Protein AF-A0A7S1H7Z7-F1 (afdb_monomer)

Structure (mmCIF, N/CA/C/O backbone):
data_AF-A0A7S1H7Z7-F1
#
_entry.id   AF-A0A7S1H7Z7-F1
#
loop_
_atom_site.group_PDB
_atom_site.id
_atom_site.type_symbol
_atom_site.label_atom_id
_atom_site.label_alt_id
_atom_site.label_comp_id
_atom_site.label_asym_id
_atom_site.label_entity_id
_atom_site.label_seq_id
_atom_site.pdbx_PDB_ins_code
_atom_site.Cartn_x
_atom_site.Cartn_y
_atom_site.Cartn_z
_atom_site.occupancy
_atom_site.B_iso_or_equiv
_atom_site.auth_seq_id
_atom_site.auth_comp_id
_atom_site.auth_asym_id
_atom_site.auth_atom_id
_atom_site.pdbx_PDB_model_num
ATOM 1 N N . GLY A 1 1 ? 23.818 18.810 51.699 1.00 40.69 1 GLY A N 1
ATOM 2 C CA . GLY A 1 1 ? 23.450 19.362 50.388 1.00 40.69 1 GLY A CA 1
ATOM 3 C C . GLY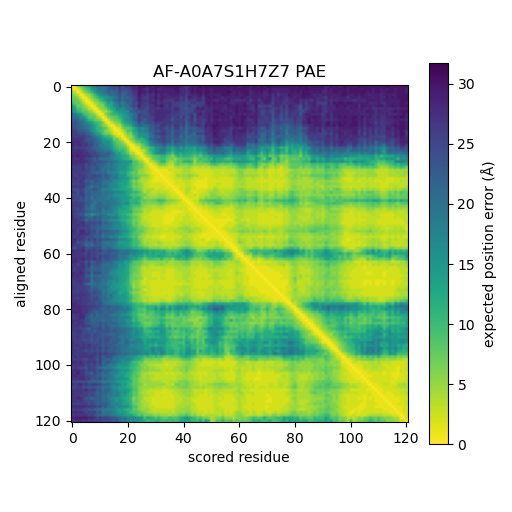 A 1 1 ? 23.061 18.201 49.518 1.00 40.69 1 GLY A C 1
ATOM 4 O O . GLY A 1 1 ? 23.911 17.359 49.271 1.00 40.69 1 GLY A O 1
ATOM 5 N N . ALA A 1 2 ? 21.778 18.089 49.201 1.00 44.16 2 ALA A N 1
ATOM 6 C CA . ALA A 1 2 ? 21.257 17.091 48.282 1.00 44.16 2 ALA A CA 1
ATOM 7 C C . ALA A 1 2 ? 21.266 17.697 46.881 1.00 44.16 2 ALA A C 1
ATOM 9 O O . ALA A 1 2 ? 20.768 18.806 46.757 1.00 44.16 2 ALA A O 1
ATOM 10 N N . GLU A 1 3 ? 21.771 16.975 45.881 1.00 45.38 3 GLU A N 1
ATOM 11 C CA . GLU A 1 3 ? 21.343 17.109 44.482 1.00 45.38 3 GLU A CA 1
ATOM 12 C C . GLU A 1 3 ? 21.330 15.701 43.884 1.00 45.38 3 GLU A C 1
ATOM 14 O O . GLU A 1 3 ? 22.342 15.161 43.439 1.00 45.38 3 GLU A O 1
ATOM 19 N N . GLY A 1 4 ? 20.171 15.054 44.022 1.00 44.38 4 GLY A N 1
ATOM 20 C CA . GLY A 1 4 ? 19.869 13.788 43.378 1.00 44.38 4 GLY A CA 1
ATOM 21 C C . GLY A 1 4 ? 19.625 14.034 41.898 1.00 44.38 4 GLY A C 1
ATOM 22 O O . GLY A 1 4 ? 18.808 14.871 41.528 1.00 44.38 4 GLY A O 1
ATOM 23 N N . THR A 1 5 ? 20.325 13.302 41.042 1.00 52.69 5 THR A N 1
ATOM 24 C CA . THR A 1 5 ? 19.960 13.212 39.634 1.00 52.69 5 THR A CA 1
ATOM 25 C C . THR A 1 5 ? 18.730 12.315 39.533 1.00 52.69 5 THR A C 1
ATOM 27 O O . THR A 1 5 ? 18.815 11.087 39.590 1.00 52.69 5 THR A O 1
ATOM 30 N N . GLU A 1 6 ? 17.555 12.933 39.421 1.00 46.78 6 GLU A N 1
ATOM 31 C CA . GLU A 1 6 ? 16.320 12.240 39.066 1.00 46.78 6 GLU A CA 1
ATOM 32 C C . GLU A 1 6 ? 16.463 11.690 37.642 1.00 46.78 6 GLU A C 1
ATOM 34 O O . GLU A 1 6 ? 16.174 12.342 36.642 1.00 46.78 6 GLU A O 1
ATOM 39 N N . THR A 1 7 ? 16.956 10.458 37.541 1.00 43.88 7 THR A N 1
ATOM 40 C CA . THR A 1 7 ? 16.764 9.658 36.337 1.00 43.88 7 THR A CA 1
ATOM 41 C C . THR A 1 7 ? 15.290 9.287 36.321 1.00 43.88 7 THR A C 1
ATOM 43 O O . THR A 1 7 ? 14.865 8.455 37.124 1.00 43.88 7 THR A O 1
ATOM 46 N N . LEU A 1 8 ? 14.509 9.892 35.423 1.00 39.19 8 LEU A N 1
ATOM 47 C CA . LEU A 1 8 ? 13.184 9.388 35.072 1.00 39.19 8 LEU A CA 1
ATOM 48 C C . LEU A 1 8 ? 13.363 7.986 34.477 1.00 39.19 8 LEU A C 1
ATOM 50 O O . LEU A 1 8 ? 13.474 7.806 33.267 1.00 39.19 8 LEU A O 1
ATOM 54 N N . ARG A 1 9 ? 13.427 6.973 35.343 1.00 44.25 9 ARG A N 1
ATOM 55 C CA . ARG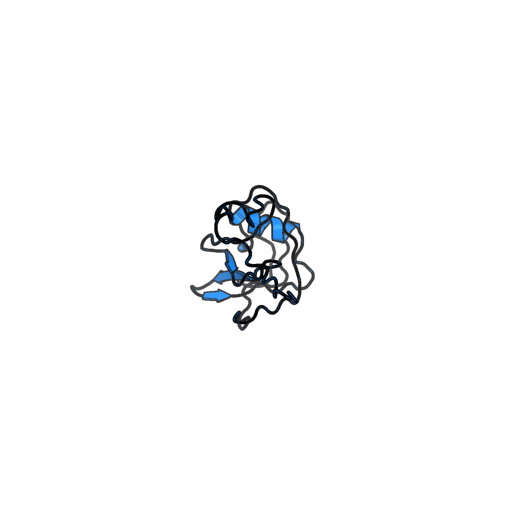 A 1 9 ? 13.160 5.598 34.949 1.00 44.25 9 ARG A CA 1
ATOM 56 C C . ARG A 1 9 ? 11.671 5.547 34.668 1.00 44.25 9 ARG A C 1
ATOM 58 O O . ARG A 1 9 ? 10.864 5.499 35.595 1.00 44.25 9 ARG A O 1
ATOM 65 N N . TYR A 1 10 ? 11.310 5.598 33.389 1.00 37.25 10 TYR A N 1
ATOM 66 C CA . TYR A 1 10 ? 9.992 5.145 32.976 1.00 37.25 10 TYR A CA 1
ATOM 67 C C . TYR A 1 10 ? 9.824 3.734 33.533 1.00 37.25 10 TYR A C 1
ATOM 69 O O . TYR A 1 10 ? 10.627 2.844 33.259 1.00 37.25 10 TYR A O 1
ATOM 77 N N . ARG A 1 11 ? 8.838 3.568 34.409 1.00 44.66 11 ARG A N 1
ATOM 78 C CA . ARG A 1 11 ? 8.517 2.287 35.017 1.00 44.66 11 ARG A CA 1
ATOM 79 C C . ARG A 1 11 ? 8.015 1.373 33.900 1.00 44.66 11 ARG A C 1
ATOM 81 O O . ARG A 1 11 ? 6.874 1.500 33.469 1.00 44.66 11 ARG A O 1
ATOM 88 N N . GLU A 1 12 ? 8.882 0.480 33.430 1.00 51.97 12 GLU A N 1
ATOM 89 C CA . GLU A 1 12 ? 8.578 -0.563 32.435 1.00 51.97 12 GLU A CA 1
ATOM 90 C C . GLU A 1 12 ? 7.437 -1.504 32.870 1.00 51.97 12 GLU A C 1
ATOM 92 O O . GLU A 1 12 ? 6.897 -2.230 32.048 1.00 51.97 12 GLU A O 1
ATOM 97 N N . GLU A 1 13 ? 7.008 -1.460 34.134 1.00 45.56 13 GLU A N 1
ATOM 98 C CA . GLU A 1 13 ? 6.062 -2.419 34.721 1.00 45.56 13 GLU A CA 1
ATOM 99 C C . GLU A 1 13 ? 4.573 -2.034 34.618 1.00 45.56 13 GLU A C 1
ATOM 101 O O . GLU A 1 13 ? 3.731 -2.735 35.168 1.00 45.56 13 GLU A O 1
ATOM 106 N N . MET A 1 14 ? 4.217 -0.928 33.953 1.00 44.28 14 MET A N 1
ATOM 107 C CA . MET A 1 14 ? 2.806 -0.541 33.720 1.00 44.28 14 MET A CA 1
ATOM 108 C C . MET A 1 14 ? 2.493 -0.270 32.242 1.00 44.28 14 MET A C 1
ATOM 110 O O . MET A 1 14 ? 1.459 0.310 31.914 1.00 44.28 14 MET A O 1
ATOM 114 N N . ARG A 1 15 ? 3.383 -0.680 31.331 1.00 44.88 15 ARG A N 1
ATOM 115 C CA . ARG A 1 15 ? 3.009 -0.841 29.928 1.00 44.88 15 ARG A CA 1
ATOM 116 C C . ARG A 1 15 ? 2.270 -2.158 29.819 1.00 44.88 15 ARG A C 1
ATOM 118 O O . ARG A 1 15 ? 2.897 -3.208 29.855 1.00 44.88 15 ARG A O 1
ATOM 125 N N . ASP A 1 16 ? 0.954 -2.075 29.699 1.00 43.06 16 ASP A N 1
ATOM 126 C CA . ASP A 1 16 ? 0.193 -3.144 29.073 1.00 43.06 16 ASP A CA 1
ATOM 127 C C . ASP A 1 16 ? 0.742 -3.306 27.636 1.00 43.06 16 ASP A C 1
ATOM 129 O O . ASP A 1 16 ? 0.605 -2.372 26.831 1.00 43.06 16 ASP A O 1
ATOM 133 N N . PRO A 1 17 ? 1.459 -4.403 27.320 1.00 46.91 17 PRO A N 1
ATOM 134 C CA . PRO A 1 17 ? 2.123 -4.578 26.028 1.00 46.91 17 PRO A CA 1
ATOM 135 C C . PRO A 1 17 ? 1.140 -4.645 24.855 1.00 46.91 17 PRO A C 1
ATOM 137 O O . PRO A 1 17 ? 1.557 -4.455 23.716 1.00 46.91 17 PRO A O 1
ATOM 140 N N . GLU A 1 18 ? -0.147 -4.861 25.133 1.00 47.69 18 GLU A N 1
ATOM 141 C CA . GLU A 1 18 ? -1.207 -4.963 24.131 1.00 47.69 18 GLU A CA 1
ATOM 142 C C . GLU A 1 18 ? -1.890 -3.609 23.847 1.00 47.69 18 GLU A C 1
ATOM 144 O O . GLU A 1 18 ? -2.644 -3.496 22.885 1.00 47.69 18 GLU A O 1
ATOM 149 N N . LEU A 1 19 ? -1.639 -2.557 24.647 1.00 47.88 19 LEU A N 1
ATOM 150 C CA . LEU A 1 19 ? -2.511 -1.367 24.672 1.00 47.88 19 LEU A CA 1
ATOM 151 C C . LEU A 1 19 ? -1.827 0.002 24.536 1.00 47.88 19 LEU A C 1
ATOM 153 O O . LEU A 1 19 ? -2.526 1.007 24.439 1.00 47.88 19 LEU A O 1
ATOM 157 N N . SER A 1 20 ? -0.492 0.108 24.489 1.00 43.75 20 SER A N 1
ATOM 158 C CA . SER A 1 20 ? 0.169 1.433 24.460 1.00 43.75 20 SER A CA 1
ATOM 159 C C . SER A 1 20 ? 0.672 1.918 23.089 1.00 43.75 20 SER A C 1
ATOM 161 O O . SER A 1 20 ? 1.450 2.871 23.040 1.00 43.75 20 SER A O 1
ATOM 163 N N . SER A 1 21 ? 0.287 1.286 21.979 1.00 48.88 21 SER A N 1
ATOM 164 C CA . SER A 1 21 ? 0.472 1.880 20.633 1.00 48.88 21 SER A CA 1
ATOM 165 C C . SER A 1 21 ? -0.465 1.336 19.554 1.00 48.88 21 SER A C 1
ATOM 167 O O . SER A 1 21 ? -0.450 1.838 18.432 1.00 48.88 21 SER A O 1
ATOM 169 N N . PHE A 1 22 ? -1.278 0.332 19.884 1.00 46.84 22 PHE A N 1
ATOM 170 C CA . PHE A 1 22 ? -2.316 -0.156 18.996 1.00 46.84 22 PHE A CA 1
ATOM 171 C C . PHE A 1 22 ? -3.502 0.797 19.109 1.00 46.84 22 PHE A C 1
ATOM 173 O O . PHE A 1 22 ? -4.345 0.669 19.990 1.00 46.84 22 PHE A O 1
ATOM 180 N N . ASP A 1 23 ? -3.502 1.820 18.264 1.00 51.38 23 ASP A N 1
ATOM 181 C CA . ASP A 1 23 ? -4.743 2.479 17.901 1.00 51.38 23 ASP A CA 1
ATOM 182 C C . ASP A 1 23 ? -5.389 1.590 16.826 1.00 51.38 23 ASP A C 1
ATOM 184 O O . ASP A 1 23 ? -4.886 1.582 15.701 1.00 51.38 23 ASP A O 1
ATOM 188 N N . PRO A 1 24 ? -6.418 0.780 17.147 1.00 46.94 24 PRO A N 1
ATOM 189 C CA . PRO A 1 24 ? -7.096 -0.064 16.162 1.00 46.94 24 PRO A CA 1
ATOM 190 C C . PRO A 1 24 ? -7.775 0.756 15.052 1.00 46.94 24 PRO A C 1
ATOM 192 O O . PRO A 1 24 ? -8.173 0.187 14.039 1.00 46.94 24 PRO A O 1
ATOM 195 N N . GLU A 1 25 ? -7.888 2.079 15.225 1.00 48.50 25 GLU A N 1
ATOM 196 C CA . GLU A 1 25 ? -8.383 3.018 14.213 1.00 48.50 25 GLU A CA 1
ATOM 197 C C . GLU A 1 25 ? -7.290 3.449 13.223 1.00 48.50 25 GLU A C 1
ATOM 199 O O . GLU A 1 25 ? -7.571 4.116 12.227 1.00 48.50 25 GLU A O 1
ATOM 204 N N . ARG A 1 26 ?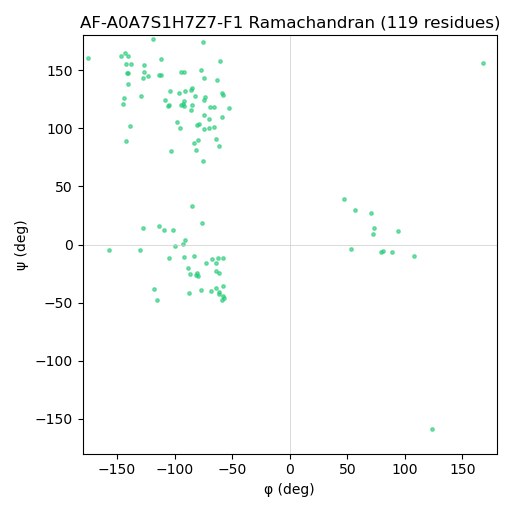 -6.027 3.109 13.500 1.00 59.31 26 ARG A N 1
ATOM 205 C CA . ARG A 1 26 ? -4.894 3.321 12.602 1.00 59.31 26 ARG A CA 1
ATOM 206 C C . ARG A 1 26 ? -4.401 1.972 12.115 1.00 59.31 26 ARG A C 1
ATOM 208 O O . ARG A 1 26 ? -4.654 0.935 12.710 1.00 59.31 26 ARG A O 1
ATOM 215 N N . CYS A 1 27 ? -3.678 2.004 11.009 1.00 69.50 27 CYS A N 1
ATOM 216 C CA . CYS A 1 27 ? -3.140 0.832 10.336 1.00 69.50 27 CYS A CA 1
ATOM 217 C C . CYS A 1 27 ? -1.632 0.723 10.642 1.00 69.50 27 CYS A C 1
ATOM 219 O O . CYS A 1 27 ? -0.811 1.221 9.866 1.00 69.50 27 CYS A O 1
ATOM 221 N N . PRO A 1 28 ? -1.237 0.187 11.820 1.00 66.62 28 PRO A N 1
ATOM 222 C CA . PRO A 1 28 ? 0.132 0.264 12.323 1.00 66.62 28 PRO A CA 1
ATOM 223 C C . PRO A 1 28 ? 1.072 -0.755 11.687 1.00 66.62 28 PRO A C 1
ATOM 225 O O . PRO A 1 28 ? 2.275 -0.530 11.677 1.00 66.62 28 PRO A O 1
ATOM 228 N N . SER A 1 29 ? 0.563 -1.899 11.230 1.00 73.31 29 SER A N 1
ATOM 229 C CA . SER A 1 29 ? 1.348 -2.995 10.662 1.00 73.31 29 SER A CA 1
ATOM 230 C C . SER A 1 29 ? 0.421 -4.094 10.141 1.00 73.31 29 SER A C 1
ATOM 232 O O . SER A 1 29 ? -0.739 -4.175 10.528 1.00 73.31 29 SER A O 1
ATOM 234 N N . GLY A 1 30 ? 0.929 -4.956 9.265 1.00 77.00 30 GLY A N 1
ATOM 235 C CA . GLY A 1 30 ? 0.188 -6.115 8.774 1.00 77.00 30 GLY A CA 1
ATOM 236 C C . GLY A 1 30 ? 0.884 -6.750 7.581 1.00 77.00 30 GLY A C 1
ATOM 237 O O . GLY A 1 30 ? 1.663 -6.089 6.895 1.00 77.00 30 GLY A O 1
ATOM 238 N N . ASP A 1 31 ? 0.622 -8.033 7.359 1.00 85.50 31 ASP A N 1
ATOM 239 C CA . ASP A 1 31 ? 1.078 -8.798 6.199 1.00 85.50 31 ASP A CA 1
ATOM 240 C C . ASP A 1 31 ? -0.024 -9.801 5.840 1.00 85.50 31 ASP A C 1
ATOM 242 O O . ASP A 1 31 ? -0.412 -10.615 6.679 1.00 85.50 31 ASP A O 1
ATOM 246 N N . ASN A 1 32 ? -0.555 -9.720 4.621 1.00 84.25 32 ASN A N 1
ATOM 247 C CA . ASN A 1 32 ? -1.563 -10.657 4.113 1.00 84.25 32 ASN A CA 1
ATOM 248 C C . ASN A 1 32 ? -1.009 -11.590 3.017 1.00 84.25 32 ASN A C 1
ATOM 250 O O . ASN A 1 32 ? -1.771 -12.251 2.315 1.00 84.25 32 ASN A O 1
ATOM 254 N N . GLY A 1 33 ? 0.314 -11.630 2.837 1.00 84.81 33 GLY A N 1
ATOM 255 C CA . GLY A 1 33 ? 0.990 -12.389 1.787 1.00 84.81 33 GLY A CA 1
ATOM 256 C C . GLY A 1 33 ? 0.970 -11.732 0.403 1.00 84.81 33 GLY A C 1
ATOM 257 O O . GLY A 1 33 ? 1.652 -12.220 -0.493 1.00 84.81 33 GLY A O 1
ATOM 258 N N . VAL A 1 34 ? 0.245 -10.625 0.224 1.00 88.00 34 VAL A N 1
ATOM 259 C CA . VAL A 1 34 ? 0.207 -9.826 -1.014 1.00 88.00 34 VAL A CA 1
ATOM 260 C C . VAL A 1 34 ? 0.779 -8.436 -0.763 1.00 88.00 34 VAL A C 1
ATOM 262 O O . VAL A 1 34 ? 1.648 -7.978 -1.497 1.00 88.00 34 VAL A O 1
ATOM 265 N N . ALA A 1 35 ? 0.340 -7.777 0.302 1.00 88.31 35 ALA A N 1
ATOM 266 C CA . ALA A 1 35 ? 0.827 -6.500 0.782 1.00 88.31 35 ALA A CA 1
ATOM 267 C C . ALA A 1 35 ? 1.305 -6.638 2.229 1.00 88.31 35 ALA A C 1
ATOM 269 O O . ALA A 1 35 ? 0.729 -7.375 3.031 1.00 88.31 35 ALA A O 1
ATOM 270 N N . ARG A 1 36 ? 2.359 -5.894 2.570 1.00 86.25 36 ARG A N 1
ATOM 271 C CA . ARG A 1 36 ? 2.850 -5.797 3.943 1.00 86.25 36 ARG A CA 1
ATOM 272 C C . ARG A 1 36 ? 3.307 -4.396 4.309 1.00 86.25 36 ARG A C 1
ATOM 274 O O . ARG A 1 36 ? 3.888 -3.682 3.488 1.00 86.25 36 ARG A O 1
ATOM 281 N N . LEU A 1 37 ? 3.132 -4.059 5.578 1.00 83.38 37 LEU A N 1
ATOM 282 C CA . LEU A 1 37 ? 3.671 -2.869 6.224 1.00 83.38 37 LEU A CA 1
ATOM 283 C C . LEU A 1 37 ? 4.847 -3.275 7.117 1.00 83.38 37 LEU A C 1
ATOM 285 O O . LEU A 1 37 ? 4.701 -4.084 8.030 1.00 83.38 37 LEU A O 1
ATOM 289 N N . SER A 1 38 ? 6.033 -2.732 6.841 1.00 79.81 38 SER A N 1
ATOM 290 C CA . SER A 1 38 ? 7.278 -3.105 7.530 1.00 79.81 38 SER A CA 1
ATOM 291 C C . SER A 1 38 ? 8.178 -1.901 7.821 1.00 79.81 38 SER A C 1
ATOM 293 O O . SER A 1 38 ? 8.014 -0.835 7.234 1.00 79.81 38 SER A O 1
ATOM 295 N N . GLY A 1 39 ? 9.141 -2.056 8.737 1.00 75.81 39 GLY A N 1
ATOM 296 C CA . GLY A 1 39 ? 10.123 -1.007 9.047 1.00 75.81 39 GLY A CA 1
ATOM 297 C C . GLY A 1 39 ? 9.557 0.212 9.784 1.00 75.81 39 GLY A C 1
ATOM 298 O O . GLY A 1 39 ? 10.093 1.300 9.632 1.00 75.81 39 GLY A O 1
ATOM 299 N N . CYS A 1 40 ? 8.481 0.044 10.553 1.00 76.38 40 CYS A N 1
ATOM 300 C CA . CYS A 1 40 ? 7.761 1.144 11.189 1.00 76.38 40 CYS A CA 1
ATOM 301 C C . CYS A 1 40 ? 8.599 1.931 12.219 1.00 76.38 40 CYS A C 1
ATOM 303 O O . CYS A 1 40 ? 9.326 1.328 13.007 1.00 76.38 40 CYS A O 1
ATOM 305 N N . ASP A 1 41 ? 8.450 3.260 12.273 1.00 71.38 41 ASP A N 1
ATOM 306 C CA . ASP A 1 41 ? 9.164 4.150 13.217 1.00 71.38 41 ASP A CA 1
ATOM 307 C C . ASP A 1 41 ? 8.246 4.837 14.252 1.00 71.38 41 ASP A C 1
ATOM 309 O O . ASP A 1 41 ? 8.623 5.820 14.895 1.00 71.38 41 ASP A O 1
ATOM 313 N N . GLY A 1 42 ? 7.022 4.323 14.409 1.00 67.06 42 GLY A N 1
ATOM 314 C CA . GLY A 1 42 ? 5.974 4.905 15.251 1.00 67.06 42 GLY A CA 1
ATOM 315 C C . GLY A 1 42 ? 5.209 6.060 14.595 1.00 67.06 42 GLY A C 1
ATOM 316 O O . GLY A 1 42 ? 4.231 6.530 15.173 1.00 67.06 42 GLY A O 1
ATOM 317 N N . LYS A 1 43 ? 5.617 6.510 13.398 1.00 67.19 43 LYS A N 1
ATOM 318 C CA . LYS A 1 43 ? 4.894 7.511 12.595 1.00 67.19 43 LYS A CA 1
ATOM 319 C C . LYS A 1 43 ? 4.442 6.965 11.248 1.00 67.19 43 LYS A C 1
ATOM 321 O O . LYS A 1 43 ? 3.359 7.317 10.797 1.00 67.19 43 LYS A O 1
ATOM 326 N N . ALA A 1 44 ? 5.264 6.140 10.609 1.00 72.69 44 ALA A N 1
ATOM 327 C CA . ALA A 1 44 ? 4.957 5.544 9.317 1.00 72.69 44 ALA A CA 1
ATOM 328 C C . ALA A 1 44 ? 5.559 4.143 9.197 1.00 72.69 44 ALA A C 1
ATOM 330 O O . ALA A 1 44 ? 6.494 3.794 9.916 1.00 72.69 44 ALA A O 1
ATOM 331 N N . CYS A 1 45 ? 5.045 3.372 8.242 1.00 78.69 45 CYS A N 1
ATOM 332 C CA 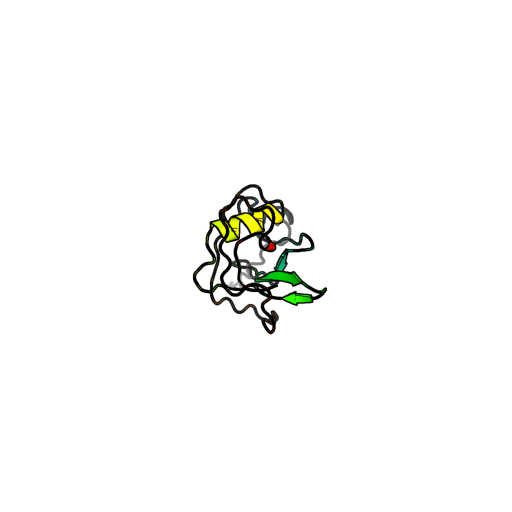. CYS A 1 45 ? 5.570 2.074 7.834 1.00 78.69 45 CYS A CA 1
ATOM 333 C C . CYS A 1 45 ? 5.810 2.061 6.325 1.00 78.69 45 CYS A C 1
ATOM 335 O O . CYS A 1 45 ? 5.151 2.781 5.574 1.00 78.69 45 CYS A O 1
ATOM 337 N N . VAL A 1 46 ? 6.726 1.212 5.864 1.00 81.56 46 VAL A N 1
ATOM 338 C CA . VAL A 1 46 ? 6.928 0.978 4.434 1.00 81.56 46 VAL A CA 1
ATOM 339 C C . VAL A 1 46 ? 5.948 -0.067 3.933 1.00 81.56 46 VAL A C 1
ATOM 341 O O . VAL A 1 46 ? 6.007 -1.229 4.339 1.00 81.56 46 VAL A O 1
ATOM 344 N N . LEU A 1 47 ? 5.123 0.349 2.978 1.00 84.69 47 LEU A N 1
ATOM 345 C CA . LEU A 1 47 ? 4.309 -0.535 2.160 1.00 84.69 47 LEU A CA 1
ATOM 346 C C . LEU A 1 47 ? 5.168 -1.258 1.119 1.00 84.69 47 LEU A C 1
ATOM 348 O O . LEU A 1 47 ? 5.867 -0.633 0.318 1.00 84.69 47 LEU A O 1
ATOM 352 N N . SER A 1 48 ? 5.097 -2.585 1.132 1.00 86.75 48 SER A N 1
ATOM 353 C CA . SER A 1 48 ? 5.663 -3.459 0.106 1.00 86.75 48 SER A CA 1
ATOM 354 C C . SER A 1 48 ? 4.597 -4.410 -0.424 1.00 86.75 48 SER A C 1
ATOM 356 O O . SER A 1 48 ? 3.725 -4.836 0.325 1.00 86.75 48 SER A O 1
ATOM 358 N N . VAL A 1 49 ? 4.708 -4.773 -1.695 1.00 88.69 49 VAL A N 1
ATOM 359 C CA . VAL A 1 49 ? 3.866 -5.759 -2.379 1.00 88.69 49 VAL A CA 1
ATOM 360 C C . VAL A 1 49 ? 4.723 -6.973 -2.741 1.00 88.69 49 VAL A C 1
ATOM 362 O O . VAL A 1 49 ? 5.923 -6.829 -3.000 1.00 88.69 49 VAL A O 1
ATOM 365 N N . LEU A 1 50 ? 4.144 -8.168 -2.702 1.00 87.56 50 LEU A N 1
ATOM 366 C CA . LEU A 1 50 ? 4.773 -9.406 -3.139 1.00 87.56 50 LEU A CA 1
ATOM 367 C C . LEU A 1 50 ? 4.408 -9.660 -4.602 1.00 87.56 50 LEU A C 1
ATOM 369 O O . LEU A 1 50 ? 3.239 -9.816 -4.936 1.00 87.56 50 LEU A O 1
ATOM 373 N N . HIS A 1 51 ? 5.419 -9.753 -5.457 1.00 88.44 51 HIS A N 1
ATOM 374 C CA . HIS A 1 51 ? 5.265 -10.157 -6.851 1.00 88.44 51 HIS A CA 1
ATOM 375 C C . HIS A 1 51 ? 6.447 -11.055 -7.235 1.00 88.44 51 HIS A C 1
ATOM 377 O O . HIS A 1 51 ? 7.577 -10.810 -6.802 1.00 88.44 51 HIS A O 1
ATOM 383 N N . ASP A 1 52 ? 6.195 -12.137 -7.978 1.00 88.62 52 ASP A N 1
ATOM 384 C CA . ASP A 1 52 ? 7.210 -13.130 -8.375 1.00 88.62 52 ASP A CA 1
ATOM 385 C C . ASP A 1 52 ? 8.117 -13.608 -7.218 1.00 88.62 52 ASP A C 1
ATOM 387 O O . ASP A 1 52 ? 9.335 -13.765 -7.351 1.00 88.62 52 ASP A O 1
ATOM 391 N N . GLY A 1 53 ? 7.534 -13.804 -6.031 1.00 87.12 53 GLY A N 1
ATOM 392 C CA . GLY A 1 53 ? 8.246 -14.290 -4.843 1.00 87.12 53 GLY A CA 1
ATOM 393 C C . GLY A 1 53 ? 9.194 -13.278 -4.187 1.00 87.12 53 GLY A C 1
ATOM 394 O O . GLY A 1 53 ? 9.935 -13.648 -3.277 1.00 87.12 53 GLY A O 1
ATOM 395 N N . HIS A 1 54 ? 9.177 -12.010 -4.607 1.00 87.25 54 HIS A N 1
ATOM 396 C CA . HIS A 1 54 ? 10.036 -10.965 -4.057 1.00 87.25 54 HIS A CA 1
ATOM 397 C C . HIS A 1 54 ? 9.224 -9.741 -3.622 1.00 87.25 54 HIS A C 1
ATOM 399 O O . HIS A 1 54 ? 8.262 -9.331 -4.269 1.00 87.25 54 HIS A O 1
ATOM 405 N N . TRP A 1 55 ? 9.640 -9.119 -2.521 1.00 86.00 55 TRP A N 1
ATOM 406 C CA . TRP A 1 55 ? 9.010 -7.903 -2.012 1.00 86.00 55 TRP A CA 1
ATOM 407 C C . TRP A 1 55 ? 9.571 -6.663 -2.703 1.00 86.00 55 TRP A C 1
ATOM 409 O O . TRP A 1 55 ? 10.787 -6.508 -2.825 1.00 86.00 55 TRP A O 1
ATOM 419 N N . GLY A 1 56 ? 8.682 -5.767 -3.109 1.00 85.88 56 GLY A N 1
ATOM 420 C CA . GLY A 1 56 ? 9.025 -4.502 -3.750 1.00 85.88 56 GLY A CA 1
ATOM 421 C C . GLY A 1 56 ? 8.095 -3.390 -3.295 1.00 85.88 56 GLY A C 1
ATOM 422 O O . GLY A 1 56 ? 6.985 -3.636 -2.836 1.00 85.88 56 GLY A O 1
ATOM 423 N N . GLY A 1 57 ? 8.573 -2.154 -3.374 1.00 84.75 57 GLY A N 1
ATOM 424 C CA . GLY A 1 57 ? 7.820 -0.988 -2.926 1.00 84.75 57 GLY A CA 1
ATOM 425 C C . GLY A 1 57 ? 6.704 -0.582 -3.887 1.00 84.75 57 GLY A C 1
ATOM 426 O O . GLY A 1 57 ? 6.594 -1.078 -5.010 1.00 84.75 57 GLY A O 1
ATOM 427 N N . VAL A 1 58 ? 5.924 0.400 -3.451 1.00 82.25 58 VAL A N 1
ATOM 428 C CA . VAL A 1 58 ? 4.948 1.108 -4.283 1.00 82.25 58 VAL A CA 1
ATOM 429 C C . VAL A 1 58 ? 5.462 2.523 -4.542 1.00 82.25 58 VAL A C 1
ATOM 431 O O . VAL A 1 58 ? 5.771 3.261 -3.605 1.00 82.25 58 VAL A O 1
ATOM 434 N N . CYS A 1 59 ? 5.581 2.912 -5.809 1.00 76.94 59 CYS A N 1
ATOM 435 C CA . CYS A 1 59 ? 5.946 4.265 -6.204 1.00 76.94 59 CYS A CA 1
ATOM 436 C C . CYS A 1 59 ? 4.694 5.151 -6.253 1.00 76.94 59 CYS A C 1
ATOM 438 O O . CYS A 1 59 ? 3.785 4.946 -7.061 1.00 76.94 59 CYS A O 1
ATOM 440 N N . GLY A 1 60 ? 4.644 6.156 -5.381 1.00 64.25 60 GLY A N 1
ATOM 441 C CA . GLY A 1 60 ? 3.573 7.147 -5.369 1.00 64.25 60 GLY A CA 1
ATOM 442 C C . GLY A 1 60 ? 3.807 8.240 -6.408 1.00 64.25 60 GLY A C 1
ATOM 443 O O . GLY A 1 60 ? 4.266 9.322 -6.051 1.00 64.25 60 GLY A O 1
ATOM 444 N N . GLU A 1 61 ? 3.473 7.989 -7.674 1.00 63.03 61 GLU A N 1
ATOM 445 C CA . GLU A 1 61 ? 3.422 9.029 -8.716 1.00 63.03 61 GLU A CA 1
ATOM 446 C C . GLU A 1 61 ? 2.167 9.895 -8.534 1.00 63.03 61 GLU A C 1
ATOM 448 O O . GLU A 1 61 ? 1.187 9.741 -9.254 1.00 63.03 61 GLU A O 1
ATOM 453 N N . ASP A 1 62 ? 2.157 10.737 -7.498 1.00 67.19 62 ASP A N 1
ATOM 454 C CA . ASP A 1 62 ? 1.102 11.703 -7.132 1.00 67.19 62 ASP A CA 1
ATOM 455 C C . ASP A 1 62 ? -0.341 11.195 -6.984 1.00 67.19 62 ASP A C 1
ATOM 457 O O . ASP A 1 62 ? -1.213 11.941 -6.550 1.00 67.19 62 ASP A O 1
ATOM 461 N N . SER A 1 63 ? -0.589 9.924 -7.266 1.00 74.00 63 SER A N 1
ATOM 462 C CA . SER A 1 63 ? -1.914 9.339 -7.396 1.00 74.00 63 SER A CA 1
ATOM 463 C C . SER A 1 63 ? -2.329 8.484 -6.207 1.00 74.00 63 SER A C 1
ATOM 465 O O . SER A 1 63 ? -3.496 8.113 -6.112 1.00 74.00 63 SER A O 1
ATOM 467 N N . PHE A 1 64 ? -1.384 8.171 -5.316 1.00 81.62 64 PHE A N 1
ATOM 468 C CA . PHE A 1 64 ? -1.666 7.444 -4.087 1.00 81.62 64 PHE A CA 1
ATOM 469 C C . PHE A 1 64 ? -2.478 8.347 -3.153 1.00 81.62 64 PHE A C 1
ATOM 471 O O . PHE A 1 64 ? -2.012 9.421 -2.766 1.00 81.62 64 PHE A O 1
ATOM 478 N N . SER A 1 65 ? -3.695 7.917 -2.830 1.00 81.44 65 SER A N 1
ATOM 479 C CA . SER A 1 65 ? -4.689 8.684 -2.077 1.00 81.44 65 SER A CA 1
ATOM 480 C C . SER A 1 65 ? -5.070 7.985 -0.769 1.00 81.44 65 SER A C 1
ATOM 482 O O . SER A 1 65 ? -4.625 6.870 -0.496 1.00 81.44 65 SER A O 1
ATOM 484 N N . GLU A 1 66 ? -5.929 8.629 0.025 1.00 82.12 66 GLU A N 1
ATOM 485 C CA . GLU A 1 66 ? -6.561 8.012 1.200 1.00 82.12 66 GLU A CA 1
ATOM 486 C C . GLU A 1 66 ? -7.358 6.756 0.819 1.00 82.12 66 GLU A C 1
ATOM 488 O O . GLU A 1 66 ? -7.291 5.766 1.532 1.00 82.12 66 GLU A O 1
ATOM 493 N N . ALA A 1 67 ? -8.005 6.730 -0.354 1.00 85.81 67 ALA A N 1
ATOM 494 C CA . ALA A 1 67 ? -8.674 5.526 -0.854 1.00 85.81 67 ALA A CA 1
ATOM 495 C C . ALA A 1 67 ? -7.680 4.372 -1.066 1.00 85.81 67 ALA A C 1
ATOM 497 O O . ALA A 1 67 ? -7.939 3.246 -0.652 1.00 85.81 67 ALA A O 1
ATOM 498 N N . SER A 1 68 ? -6.503 4.655 -1.640 1.00 85.88 68 SER A N 1
ATOM 499 C CA . SER A 1 68 ? -5.447 3.644 -1.785 1.00 85.88 68 SER A CA 1
ATOM 500 C C . SER A 1 68 ? -4.918 3.149 -0.442 1.00 85.88 68 SER A C 1
ATOM 502 O O . SER A 1 68 ? -4.612 1.969 -0.292 1.00 85.88 68 SER A O 1
ATOM 504 N N . ALA A 1 69 ? -4.811 4.043 0.538 1.00 84.06 69 ALA A N 1
ATOM 505 C CA . ALA A 1 69 ? -4.404 3.688 1.888 1.00 84.06 69 ALA A CA 1
ATOM 506 C C . ALA A 1 69 ? -5.482 2.843 2.597 1.00 84.06 69 ALA A C 1
ATOM 508 O O . ALA A 1 69 ? -5.157 1.853 3.248 1.00 84.06 69 ALA A O 1
ATOM 509 N N . GLY A 1 70 ? -6.757 3.183 2.400 1.00 85.00 70 GLY A N 1
ATOM 510 C CA . GLY A 1 70 ? -7.912 2.438 2.889 1.00 85.00 70 GLY A CA 1
ATOM 511 C C . GLY A 1 70 ? -7.942 1.006 2.366 1.00 85.00 70 GLY A C 1
ATOM 512 O O . GLY A 1 70 ? -8.051 0.091 3.172 1.00 85.00 70 GLY A O 1
ATOM 513 N N . VAL A 1 71 ? -7.740 0.799 1.059 1.00 88.69 71 VAL A N 1
ATOM 514 C CA . VAL A 1 71 ? -7.656 -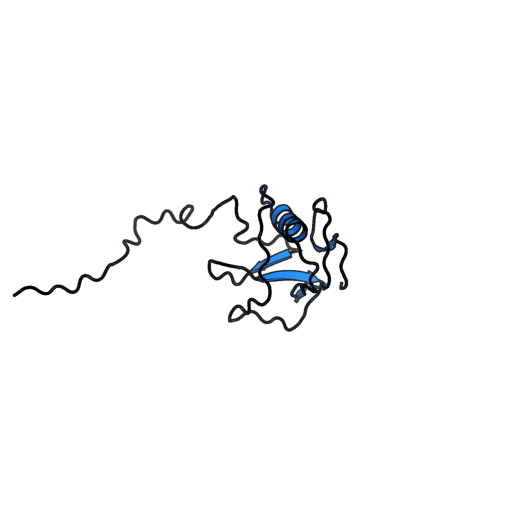0.547 0.458 1.00 88.69 71 VAL A CA 1
ATOM 515 C C . VAL A 1 71 ? -6.543 -1.381 1.092 1.00 88.69 71 VAL A C 1
ATOM 517 O O . VAL A 1 71 ? -6.765 -2.534 1.440 1.00 88.69 71 VAL A O 1
ATOM 520 N N . VAL A 1 72 ? -5.352 -0.808 1.305 1.00 86.94 72 VAL A N 1
ATOM 521 C CA . VAL A 1 72 ? -4.241 -1.521 1.967 1.00 86.94 72 VAL A CA 1
ATOM 522 C C . VAL A 1 72 ? -4.612 -1.937 3.387 1.00 86.94 72 VAL A C 1
ATOM 524 O O . VAL A 1 72 ? -4.271 -3.028 3.829 1.00 86.94 72 VAL A O 1
ATOM 527 N N . CYS A 1 73 ? -5.292 -1.075 4.131 1.00 83.62 73 CYS A N 1
ATOM 528 C CA . CYS A 1 73 ? -5.629 -1.367 5.518 1.00 83.62 73 CYS A CA 1
ATOM 529 C C . CYS A 1 73 ? -6.807 -2.337 5.624 1.00 83.62 73 CYS A C 1
ATOM 531 O O . CYS A 1 73 ? -6.736 -3.290 6.400 1.00 83.62 73 CYS A O 1
ATOM 533 N N . GLY A 1 74 ? -7.811 -2.197 4.760 1.00 83.81 74 GLY A N 1
ATOM 534 C CA . GLY A 1 74 ? -8.878 -3.179 4.591 1.00 83.81 74 GLY A CA 1
ATOM 535 C C . GLY A 1 74 ? -8.326 -4.559 4.237 1.00 83.81 74 GLY A C 1
ATOM 536 O O . GLY A 1 74 ? -8.656 -5.545 4.895 1.00 83.81 74 GLY A O 1
ATOM 537 N N . SER A 1 75 ? -7.380 -4.627 3.294 1.00 86.12 75 SER A N 1
ATOM 538 C CA . SER A 1 75 ? -6.756 -5.886 2.872 1.00 86.12 75 SER A CA 1
ATOM 539 C C . SER A 1 75 ? -5.954 -6.573 3.982 1.00 86.12 75 SER A C 1
ATOM 541 O O . SER A 1 75 ? -5.710 -7.779 3.916 1.00 86.12 75 SER A O 1
ATOM 543 N N . LEU A 1 76 ? -5.511 -5.812 4.986 1.00 82.25 76 LEU A N 1
ATOM 544 C CA . LEU A 1 76 ? -4.799 -6.293 6.172 1.00 82.25 76 LEU A CA 1
ATOM 545 C C . LEU A 1 76 ? -5.738 -6.600 7.357 1.00 82.25 76 LEU A C 1
ATOM 547 O O . LEU A 1 76 ? -5.263 -7.037 8.403 1.00 82.25 76 LEU A O 1
ATOM 551 N N . GLY A 1 77 ? -7.052 -6.419 7.191 1.00 78.88 77 GLY A N 1
ATOM 552 C CA . GLY A 1 77 ? -8.073 -6.740 8.192 1.00 78.88 77 GLY A CA 1
ATOM 553 C C . GLY A 1 77 ? -8.492 -5.574 9.092 1.00 78.88 77 GLY A C 1
ATOM 554 O O . GLY A 1 77 ? -9.182 -5.804 10.085 1.00 78.88 77 GLY A O 1
ATOM 555 N N . PHE A 1 78 ? -8.101 -4.338 8.771 1.00 76.00 78 PHE A N 1
ATOM 556 C CA . PHE A 1 78 ? -8.524 -3.147 9.511 1.00 76.00 78 PHE A CA 1
ATOM 557 C C . PHE A 1 78 ? -9.870 -2.631 8.984 1.00 76.00 78 PHE A C 1
ATOM 559 O O . PHE A 1 78 ? -10.072 -2.512 7.779 1.00 76.00 78 PHE A O 1
ATOM 566 N N . THR A 1 79 ? -10.803 -2.322 9.889 1.00 64.06 79 THR A N 1
ATOM 567 C CA . THR A 1 79 ? -12.176 -1.908 9.540 1.00 64.06 79 THR A CA 1
ATOM 568 C C . THR A 1 79 ? -12.317 -0.410 9.273 1.00 64.06 79 THR A C 1
ATOM 570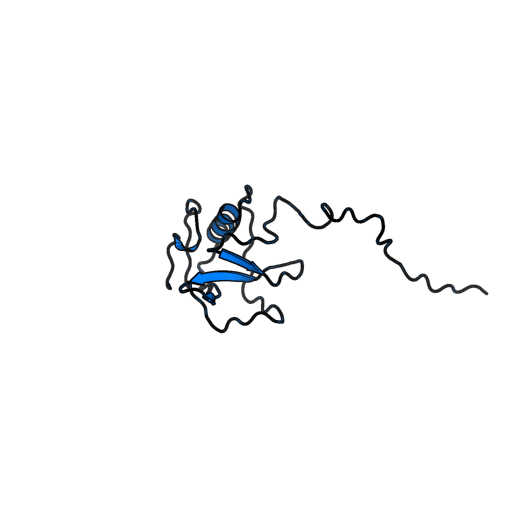 O O . THR A 1 79 ? -13.215 0.004 8.540 1.00 64.06 79 THR A O 1
ATOM 573 N N . GLU A 1 80 ? -11.429 0.407 9.842 1.00 59.62 80 GLU A N 1
ATOM 574 C CA . GLU A 1 80 ? -11.386 1.848 9.598 1.00 59.62 80 GLU A CA 1
ATOM 575 C C . GLU A 1 80 ? -10.425 2.140 8.438 1.00 59.62 80 GLU A C 1
ATOM 577 O O . GLU A 1 80 ? -9.225 1.885 8.516 1.00 59.62 80 GLU A O 1
ATOM 582 N N . HIS A 1 81 ? -10.936 2.738 7.361 1.00 59.22 81 HIS A N 1
ATOM 583 C CA . HIS A 1 81 ? -10.156 3.114 6.171 1.00 59.22 81 HIS A CA 1
ATOM 584 C C . HIS A 1 81 ? -9.294 4.373 6.400 1.00 59.22 81 HIS A C 1
ATOM 586 O O . HIS A 1 81 ? -8.868 5.030 5.450 1.00 59.22 81 HIS A O 1
ATOM 592 N N . ARG A 1 82 ? -9.046 4.750 7.662 1.00 60.94 82 ARG A N 1
ATOM 593 C CA . ARG A 1 82 ? -8.262 5.934 8.021 1.00 60.94 82 ARG A CA 1
ATOM 594 C C . ARG A 1 82 ? -6.784 5.600 7.982 1.00 60.94 82 ARG A C 1
ATOM 59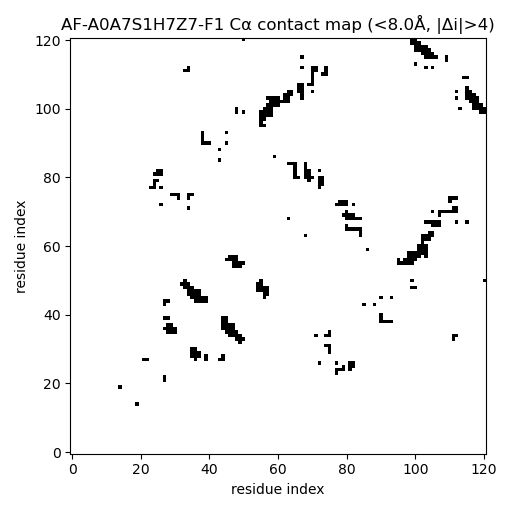6 O O . ARG A 1 82 ? -6.164 5.247 8.984 1.00 60.94 82 ARG A O 1
ATOM 603 N N . ALA A 1 83 ? -6.210 5.741 6.800 1.00 64.88 83 ALA A N 1
ATOM 604 C CA . ALA A 1 83 ? -4.781 5.625 6.608 1.00 64.88 83 ALA A CA 1
ATOM 605 C C . ALA A 1 83 ? -4.258 6.841 5.846 1.00 64.88 83 ALA A C 1
ATOM 607 O O . ALA A 1 83 ? -4.756 7.214 4.787 1.00 64.88 83 ALA A O 1
ATOM 608 N N . GLU A 1 84 ? -3.229 7.470 6.406 1.00 64.50 84 GLU A N 1
ATOM 609 C CA . GLU A 1 84 ? -2.544 8.584 5.766 1.00 64.50 84 GLU A CA 1
ATOM 610 C C . GLU A 1 84 ? -1.311 8.065 5.030 1.00 64.50 84 GLU A C 1
ATOM 612 O O . GLU A 1 84 ? -0.483 7.335 5.580 1.00 64.50 84 GLU A O 1
ATOM 617 N N . PHE A 1 85 ? -1.172 8.464 3.769 1.00 67.75 85 PHE A N 1
ATOM 618 C CA . PHE A 1 85 ? 0.009 8.152 2.982 1.00 67.75 85 PHE A CA 1
ATOM 619 C C . PHE A 1 85 ? 1.048 9.265 3.104 1.00 67.75 85 PHE A C 1
ATOM 621 O O . PHE A 1 85 ? 0.791 10.420 2.758 1.00 67.75 85 PHE A O 1
ATOM 628 N N . VAL A 1 86 ? 2.258 8.902 3.530 1.00 63.84 86 VAL A N 1
ATOM 629 C CA . VAL A 1 86 ? 3.386 9.832 3.625 1.00 63.84 86 VAL A CA 1
ATOM 630 C C . VAL A 1 86 ? 4.370 9.566 2.488 1.00 63.84 86 VAL A C 1
ATOM 632 O O . VAL A 1 86 ? 4.952 8.487 2.378 1.00 63.84 86 VAL A O 1
ATOM 635 N N . LYS A 1 87 ? 4.588 10.575 1.636 1.00 62.75 87 LYS A N 1
ATOM 636 C CA . LYS A 1 87 ? 5.594 10.530 0.564 1.00 62.75 87 LYS A CA 1
ATOM 637 C C . LYS A 1 87 ? 7.004 10.746 1.115 1.00 62.75 87 LYS A C 1
ATOM 639 O O . LYS A 1 87 ? 7.207 11.503 2.059 1.00 62.75 87 LYS A O 1
ATOM 644 N N . GLY A 1 88 ? 7.996 10.147 0.454 1.00 56.69 88 GLY A N 1
ATOM 645 C CA . GLY A 1 88 ? 9.411 10.482 0.661 1.00 56.69 88 GLY A CA 1
ATOM 646 C C . GLY A 1 88 ? 10.018 9.989 1.976 1.00 56.69 88 GLY A C 1
ATOM 647 O O . GLY A 1 88 ? 11.108 10.428 2.338 1.00 56.69 88 GLY A O 1
ATOM 648 N N . VAL A 1 89 ? 9.350 9.077 2.687 1.00 58.66 89 VAL A N 1
ATOM 649 C CA . VAL A 1 89 ? 9.911 8.473 3.897 1.00 58.66 89 VAL A CA 1
ATOM 650 C C . VAL A 1 89 ? 10.989 7.468 3.495 1.00 58.66 89 VAL A C 1
ATOM 652 O O . VAL A 1 89 ? 10.699 6.425 2.916 1.00 58.66 89 VAL A O 1
ATOM 655 N N . GLN A 1 90 ? 12.245 7.781 3.810 1.00 57.62 90 GLN A N 1
ATOM 656 C CA . GLN A 1 90 ? 13.340 6.815 3.768 1.00 57.62 90 GLN A CA 1
ATOM 657 C C . GLN A 1 90 ? 13.543 6.240 5.166 1.00 57.62 90 GLN A C 1
ATOM 659 O O . GLN A 1 90 ? 14.157 6.871 6.029 1.00 57.62 90 GLN A O 1
ATOM 664 N N . LEU A 1 91 ? 13.024 5.036 5.395 1.00 60.94 91 LEU A N 1
ATOM 665 C CA . LEU A 1 91 ? 13.248 4.321 6.647 1.00 60.94 91 LEU A CA 1
ATOM 666 C C . LEU A 1 91 ? 14.606 3.609 6.592 1.00 60.94 91 LEU A C 1
ATOM 668 O O . LEU A 1 91 ? 14.926 2.896 5.638 1.00 60.94 91 LEU A O 1
ATOM 672 N N . LYS A 1 92 ? 15.444 3.833 7.613 1.00 54.91 92 LYS A N 1
ATOM 673 C CA . LYS A 1 92 ? 16.778 3.218 7.702 1.00 54.91 92 LYS A CA 1
ATOM 674 C C . LYS A 1 92 ? 16.648 1.693 7.678 1.00 54.91 92 LYS A C 1
ATOM 676 O O . LYS A 1 92 ? 15.911 1.124 8.472 1.00 54.91 92 LYS A O 1
ATOM 681 N N . GLY A 1 93 ? 17.400 1.038 6.794 1.00 56.62 93 GLY A N 1
ATOM 682 C CA . GLY A 1 93 ? 17.376 -0.421 6.635 1.00 56.62 93 GLY A CA 1
ATOM 683 C C . GLY A 1 93 ? 16.335 -0.939 5.638 1.00 56.62 93 GLY A C 1
ATOM 684 O O . GLY A 1 93 ? 16.371 -2.121 5.307 1.00 56.62 93 GLY A O 1
ATOM 685 N N . VAL A 1 94 ? 15.467 -0.076 5.096 1.00 59.19 94 VAL A N 1
ATOM 686 C CA . VAL A 1 94 ? 14.550 -0.438 4.011 1.00 59.19 94 VAL A CA 1
ATOM 687 C C . VAL A 1 94 ? 15.184 -0.077 2.670 1.00 59.19 94 VAL A C 1
ATOM 689 O O . VAL A 1 94 ? 15.547 1.063 2.393 1.00 59.19 94 VAL A O 1
ATOM 692 N N . SER A 1 95 ? 15.356 -1.095 1.837 1.00 54.19 95 SER A N 1
ATOM 693 C CA . SER A 1 95 ? 15.957 -0.992 0.514 1.00 54.19 95 SER A CA 1
ATOM 694 C C . SER A 1 95 ? 14.871 -0.899 -0.560 1.00 54.19 95 SER A C 1
ATOM 696 O O . SER A 1 95 ? 14.251 -1.904 -0.892 1.00 54.19 95 SER A O 1
ATOM 698 N N . HIS A 1 96 ? 14.659 0.285 -1.137 1.00 60.28 96 HIS A N 1
ATOM 699 C CA . HIS A 1 96 ? 13.668 0.524 -2.201 1.00 60.28 96 HIS A CA 1
ATOM 700 C C . HIS A 1 96 ? 14.201 0.204 -3.609 1.00 60.28 96 HIS A C 1
ATOM 702 O O . HIS A 1 96 ? 13.846 0.867 -4.579 1.00 60.28 96 HIS A O 1
ATOM 708 N N . HIS A 1 97 ? 15.077 -0.795 -3.749 1.00 58.66 97 HIS A N 1
ATOM 709 C CA . HIS A 1 97 ? 15.777 -1.054 -5.020 1.00 58.66 97 HIS A CA 1
ATOM 710 C C . HIS A 1 97 ? 14.847 -1.542 -6.140 1.00 58.66 97 HIS A C 1
ATOM 712 O O . HIS A 1 97 ? 15.248 -1.581 -7.300 1.00 58.66 97 HIS A O 1
ATOM 718 N N . ARG A 1 98 ? 13.611 -1.922 -5.798 1.00 72.62 98 ARG A N 1
ATOM 719 C CA . ARG A 1 98 ? 12.585 -2.374 -6.733 1.00 72.62 98 ARG A CA 1
ATOM 720 C C . ARG A 1 98 ? 11.209 -1.903 -6.275 1.00 72.62 98 ARG A C 1
ATOM 722 O O . ARG A 1 98 ? 10.806 -2.191 -5.149 1.00 72.62 98 ARG A O 1
ATOM 729 N N . SER A 1 99 ? 10.490 -1.219 -7.156 1.00 78.50 99 SER A N 1
ATOM 730 C CA . SER A 1 99 ? 9.056 -0.956 -7.021 1.00 78.50 99 SER A CA 1
ATOM 731 C C . SER A 1 99 ? 8.275 -1.870 -7.957 1.00 78.50 99 SER A C 1
ATOM 733 O O . SER A 1 99 ? 8.631 -1.969 -9.131 1.00 78.50 99 SER A O 1
ATOM 735 N N . TRP A 1 100 ? 7.234 -2.522 -7.441 1.00 88.06 100 TRP A N 1
ATOM 736 C CA . TRP A 1 100 ? 6.341 -3.358 -8.249 1.00 88.06 100 TRP A CA 1
ATOM 737 C C . TRP A 1 100 ? 5.209 -2.567 -8.857 1.00 88.06 100 TRP A C 1
ATOM 739 O O . TRP A 1 100 ? 4.919 -2.748 -10.030 1.00 88.06 100 TRP A O 1
ATOM 749 N N . LEU A 1 101 ? 4.633 -1.661 -8.071 1.00 87.81 101 LEU A N 1
ATOM 750 C CA . LEU A 1 101 ? 3.531 -0.811 -8.488 1.00 87.81 101 LEU A CA 1
ATOM 751 C C . LEU A 1 101 ? 4.000 0.642 -8.583 1.00 87.81 101 LEU A C 1
ATOM 753 O O . LEU A 1 101 ? 4.812 1.103 -7.778 1.00 87.81 101 LEU A O 1
ATOM 757 N N . SER A 1 102 ? 3.455 1.379 -9.537 1.00 86.25 102 SER A N 1
ATOM 758 C CA . SER A 1 102 ? 3.578 2.820 -9.717 1.00 86.25 102 SER A CA 1
ATOM 759 C C . SER A 1 102 ? 2.220 3.403 -10.097 1.00 86.25 102 SER A C 1
ATOM 761 O O . SER A 1 102 ? 1.340 2.702 -10.593 1.00 86.25 102 SER A O 1
ATOM 763 N N . GLY A 1 103 ? 1.997 4.688 -9.828 1.00 85.19 103 GLY A N 1
ATOM 764 C CA . GLY A 1 103 ? 0.764 5.358 -10.254 1.00 85.19 103 GLY A CA 1
ATOM 765 C C . GLY A 1 103 ? -0.534 4.701 -9.755 1.00 85.19 103 GLY A C 1
ATOM 766 O O . GLY A 1 103 ? -1.553 4.779 -10.450 1.00 85.1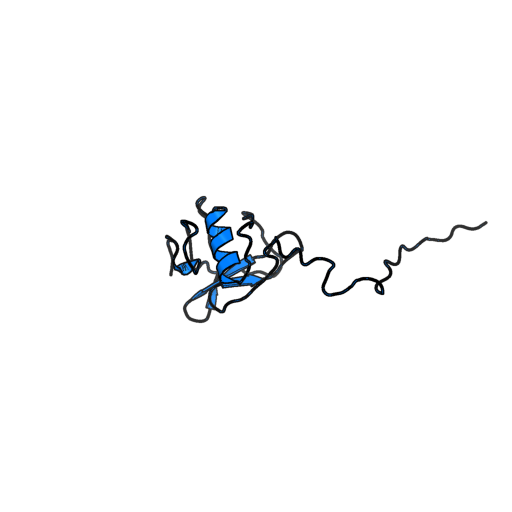9 103 GLY A O 1
ATOM 767 N N . VAL A 1 104 ? -0.492 4.051 -8.581 1.00 88.19 104 VAL A N 1
ATOM 768 C CA . VAL A 1 104 ? -1.636 3.361 -7.964 1.00 88.19 104 VAL A CA 1
ATOM 769 C C . VAL A 1 104 ? -2.777 4.346 -7.725 1.00 88.19 104 VAL A C 1
ATOM 771 O O . VAL A 1 104 ? -2.567 5.419 -7.157 1.00 88.19 104 VAL A O 1
ATOM 774 N N . ARG A 1 105 ? -3.976 3.969 -8.162 1.00 90.31 105 ARG A N 1
ATOM 775 C CA . ARG A 1 105 ? -5.244 4.689 -8.039 1.00 90.31 105 ARG A CA 1
ATOM 776 C C . ARG A 1 105 ? -6.335 3.688 -7.687 1.00 90.31 105 ARG A C 1
ATOM 778 O O . ARG A 1 105 ? -6.813 2.970 -8.565 1.00 90.31 105 ARG A O 1
ATOM 785 N N . CYS A 1 106 ? -6.703 3.661 -6.417 1.00 88.94 106 CYS A N 1
ATOM 786 C CA . CYS A 1 106 ? -7.822 2.869 -5.931 1.00 88.94 106 CYS A CA 1
ATOM 787 C C . CYS A 1 106 ? -9.109 3.702 -5.942 1.00 88.94 106 CYS A C 1
ATOM 789 O O . CYS A 1 106 ? -9.067 4.924 -5.760 1.00 88.94 106 CYS A O 1
ATOM 791 N N . SER A 1 107 ? -10.235 3.034 -6.161 1.00 89.62 107 SER A N 1
ATOM 792 C CA . SER A 1 107 ? -11.579 3.577 -5.960 1.00 89.62 107 SER A CA 1
ATOM 793 C C . SER A 1 107 ? -12.002 3.515 -4.490 1.00 89.62 107 SER A C 1
ATOM 795 O O . SER A 1 107 ? -12.745 4.390 -4.047 1.00 89.62 107 SER A O 1
ATOM 797 N N . GLY A 1 108 ? -11.441 2.570 -3.729 1.00 86.69 108 GLY A N 1
ATOM 798 C CA . GLY A 1 108 ? -11.750 2.322 -2.320 1.00 86.69 108 GLY A CA 1
ATOM 799 C C . GLY A 1 108 ? -12.550 1.038 -2.095 1.00 86.69 108 GLY A C 1
ATOM 800 O O . GLY A 1 108 ? -12.684 0.621 -0.952 1.00 86.69 108 GLY A O 1
ATOM 801 N N . ASP A 1 109 ? -13.048 0.420 -3.167 1.00 88.31 109 ASP A N 1
ATOM 802 C CA . ASP A 1 109 ? -13.855 -0.805 -3.131 1.00 88.31 109 ASP A CA 1
ATOM 803 C C . ASP A 1 109 ? -13.032 -2.070 -3.442 1.00 88.31 109 ASP A C 1
ATOM 805 O O . ASP A 1 109 ? -13.576 -3.172 -3.477 1.00 88.31 109 ASP A O 1
ATOM 809 N N . GLU A 1 110 ? -11.738 -1.920 -3.733 1.00 92.12 110 GLU A N 1
ATOM 810 C CA . GLU A 1 110 ? -10.846 -3.039 -4.031 1.00 92.12 110 GLU A CA 1
ATOM 811 C C . GLU A 1 110 ? -10.476 -3.834 -2.769 1.00 92.12 110 GLU A C 1
ATOM 813 O O . GLU A 1 110 ? -10.226 -3.255 -1.710 1.00 92.12 110 GLU A O 1
ATOM 818 N N . ASP A 1 111 ? -10.357 -5.161 -2.892 1.00 89.50 111 ASP A N 1
ATOM 819 C CA . ASP A 1 111 ? -9.969 -6.029 -1.773 1.00 89.50 111 ASP A CA 1
ATOM 820 C C . ASP A 1 111 ? -8.449 -6.026 -1.559 1.00 89.50 111 ASP A C 1
ATOM 822 O O . ASP A 1 111 ? -7.959 -6.339 -0.470 1.00 89.50 111 ASP A O 1
ATOM 826 N N . GLN A 1 112 ? -7.678 -5.713 -2.606 1.00 89.44 112 GLN A N 1
ATOM 827 C CA . GLN A 1 112 ? -6.217 -5.662 -2.580 1.00 89.44 112 GLN A CA 1
ATOM 828 C C . GLN A 1 112 ? -5.681 -4.479 -3.390 1.00 89.44 112 GLN A C 1
ATOM 830 O O . GLN A 1 112 ? -6.193 -4.129 -4.452 1.00 89.44 112 GLN A O 1
ATOM 835 N N . ILE A 1 113 ? -4.545 -3.919 -2.963 1.00 88.88 113 ILE A N 1
ATOM 836 C CA . ILE A 1 113 ? -3.890 -2.816 -3.691 1.00 88.88 113 ILE A CA 1
ATOM 837 C C . ILE A 1 113 ? -3.460 -3.198 -5.121 1.00 88.88 113 ILE A C 1
ATOM 839 O O . ILE A 1 113 ? -3.340 -2.336 -5.992 1.00 88.88 113 ILE A O 1
ATOM 843 N N . THR A 1 114 ? -3.235 -4.487 -5.379 1.00 91.38 114 THR A N 1
ATO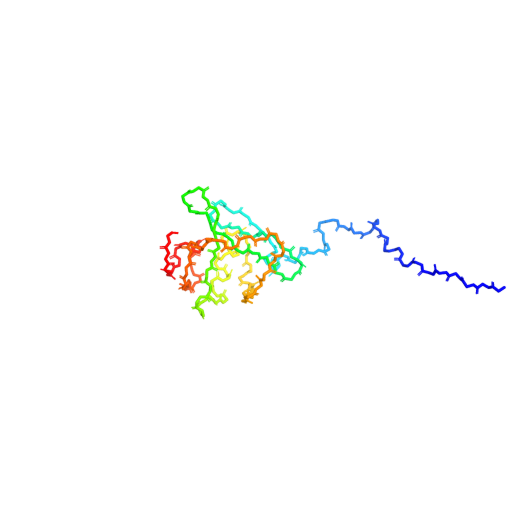M 844 C CA . THR A 1 114 ? -2.889 -5.021 -6.703 1.00 91.38 114 THR A CA 1
ATOM 845 C C . THR A 1 114 ? -4.067 -5.024 -7.680 1.00 91.38 114 THR A C 1
ATOM 847 O O . THR A 1 114 ? -3.836 -5.136 -8.882 1.00 91.38 114 THR A O 1
ATOM 850 N N . GLU A 1 115 ? -5.305 -4.879 -7.199 1.00 92.62 115 GLU A N 1
ATOM 851 C CA . GLU A 1 115 ? -6.520 -4.784 -8.025 1.00 92.62 115 GLU A CA 1
ATOM 852 C C . GLU A 1 115 ? -6.840 -3.345 -8.428 1.00 92.62 115 GLU A C 1
ATOM 854 O O . GLU A 1 115 ? -7.541 -3.104 -9.415 1.00 92.62 115 GLU A O 1
ATOM 859 N N . CYS A 1 116 ? -6.292 -2.376 -7.695 1.00 91.31 116 CYS A N 1
ATOM 860 C CA . CYS A 1 116 ? -6.411 -0.975 -8.045 1.00 91.31 116 CYS A CA 1
ATOM 861 C C . CYS A 1 116 ? -5.794 -0.702 -9.414 1.00 91.31 116 CYS A C 1
ATOM 863 O O . CYS A 1 116 ? -4.881 -1.387 -9.876 1.00 91.31 116 CYS A O 1
ATOM 865 N N . ARG A 1 117 ? -6.213 0.385 -10.059 1.00 91.69 117 ARG A N 1
ATOM 866 C CA . ARG A 1 117 ? -5.545 0.812 -11.284 1.00 91.69 117 ARG A CA 1
ATOM 867 C C . ARG A 1 117 ? -4.122 1.248 -10.956 1.00 91.69 117 ARG A C 1
ATOM 869 O O . ARG A 1 117 ? -3.923 2.244 -10.269 1.00 91.69 117 ARG A O 1
ATOM 876 N N . HIS A 1 118 ? -3.132 0.577 -11.515 1.00 90.50 118 HIS A N 1
ATOM 877 C CA . HIS A 1 118 ? -1.726 0.928 -11.346 1.00 90.50 118 HIS A CA 1
ATOM 878 C C . HIS A 1 118 ? -0.953 0.688 -12.644 1.00 90.50 118 HIS A C 1
ATOM 880 O O . HIS A 1 118 ? -1.457 0.095 -13.598 1.00 90.50 118 HIS A O 1
ATOM 886 N N . GLY A 1 119 ? 0.245 1.252 -12.715 1.00 84.00 119 GLY A N 1
ATOM 887 C CA . GLY A 1 119 ? 1.300 0.756 -13.586 1.00 84.00 119 GLY A CA 1
ATOM 888 C C . GLY A 1 119 ? 2.180 -0.186 -12.776 1.00 84.00 119 GLY A C 1
ATOM 889 O O . GLY A 1 119 ? 2.329 0.006 -11.574 1.00 84.00 119 GLY A O 1
ATOM 890 N N . GLY A 1 120 ? 2.765 -1.198 -13.405 1.00 82.50 120 GLY A N 1
ATOM 891 C CA . GLY A 1 120 ? 3.528 -2.205 -12.671 1.00 82.50 120 GLY A CA 1
ATOM 892 C C . GLY A 1 120 ? 3.024 -3.621 -12.901 1.00 82.50 120 GLY A C 1
ATOM 893 O O . GLY A 1 120 ? 2.400 -3.878 -13.931 1.00 82.50 120 GLY A O 1
ATOM 894 N N . TRP A 1 121 ? 3.349 -4.515 -11.963 1.00 58.16 121 TRP A N 1
ATOM 895 C CA . TRP A 1 121 ? 3.213 -5.968 -12.094 1.00 58.16 121 TRP A CA 1
ATOM 896 C C . TRP A 1 121 ? 2.625 -6.626 -10.848 1.00 58.16 121 TRP A C 1
ATOM 898 O O . TRP A 1 121 ? 3.070 -6.289 -9.727 1.00 58.16 121 TRP A O 1
#

Radius of gyration: 18.16 Å; Cα contacts (8 Å, |Δi|>4): 208; chains: 1; bounding box: 37×34×64 Å

Foldseek 3Di:
DDDDDPPPPPPPVPPPVVPDQPPLLEQQWADPPAWTFDLGPSPGTFIWGDDPNDTAGEAEPVACDLLLQLLRSLLRPRPHSDYDDDPPDDRPPDDNVHHAWYNFHAPNPDNHSVPTDTPGD

Organism: Hemiselmis andersenii (NCBI:txid464988)

InterPro domains:
  IPR001190 SRCR domain [PF00530] (46-121)
  IPR001190 SRCR domain [PS50287] (25-121)
  IPR001190 SRCR domain [SM00202] (35-121)
  IPR036772 SRCR-like domain superfamily [G3DSA:3.10.250.10] (34-121)
  IPR036772 SRCR-like domain superfamily [SSF56487] (46-121)

pLDDT: mean 71.18, std 16.61, range [37.25, 92.62]

Nearest PDB structures (foldseek):
  5ze3-assembly1_A  TM=8.448E-01  e=2.958E-04  Homo sapiens
  8wys-assembly1_M  TM=7.179E-01  e=4.558E-04  Homo sapiens
  8wyr-assembly1_M  TM=7.154E-01  e=4.558E-04  Homo sapiens
  8h7j-assembly1_A  TM=6.444E-01  e=2.457E-04  Sus scrofa
  9fmu-assembly1_E  TM=6.183E-01  e=5.158E-04  Homo sapiens

Sequence (121 aa):
GAEGTETLRYREEMRDPELSSFDPERCPSGDNGVARLSGCDGKACVLSVLHDGHWGGVCGEDSFSEASAGVVCGSLGFTEHRAEFVKGVQLKGVSHHRSWLSGVRCSGDEDQITECRHGGW

Secondary structure (DSSP, 8-state):
-----------GGG--TTTSS--TTS---EE-SSEEEES--SS--EEEEEETTEEEEEE--S---HHHHHHHHHHTT-S-------TT---TT---S-EEEEEEE--S--SSTTTSEEEE-

Solvent-accessible surface area (backbone atoms only — not comparable to full-atom values): 7464 Å² total; per-residue (Å²): 137,88,81,79,82,82,72,84,70,76,67,75,88,73,64,54,89,81,63,80,80,67,51,77,62,44,74,82,64,42,68,62,83,46,46,32,41,42,80,59,76,92,83,56,54,47,58,31,36,54,47,97,92,41,79,18,27,64,41,69,61,88,42,62,42,48,37,37,32,15,14,47,26,42,46,52,73,36,87,47,52,55,32,85,80,76,82,89,75,80,48,90,95,66,80,75,88,44,62,36,38,27,45,38,38,43,89,48,83,46,70,39,66,86,72,27,52,55,45,72,107

Mean predicted aligned error: 11.76 Å